Protein AF-A0A7Y5VMU3-F1 (afdb_monomer)

Secondary structure (DSSP, 8-state):
---GGGEEE-TTSSEEE-HHHHHHHHHHHTT---------TTT-TTS--HHHHSS---------PPPPP-

Solvent-accessible surface area (backbone atoms only — not comparable to full-atom values): 4812 Å² total; per-residue (Å²): 136,88,53,76,62,18,67,41,65,41,99,85,70,42,87,40,73,34,66,64,49,24,52,48,53,57,34,50,79,70,73,47,89,82,82,90,78,87,85,48,45,71,79,38,84,94,39,67,26,56,93,69,62,49,91,58,73,83,88,82,91,85,85,81,84,82,81,81,83,132

pLDDT: mean 93.72, std 6.16, range [65.44, 98.31]

Radius of gyration: 16.29 Å; Cα contacts (8 Å, |Δi|>4): 55; chains: 1; bounding box: 55×27×35 Å

Mean predicted aligned error: 4.3 Å

Structure (mmCIF, N/CA/C/O backbone):
data_AF-A0A7Y5VMU3-F1
#
_entry.id   AF-A0A7Y5VMU3-F1
#
loop_
_atom_site.group_PDB
_atom_site.id
_atom_site.type_symbol
_atom_site.label_atom_id
_atom_site.label_alt_id
_atom_site.label_comp_id
_atom_site.label_asym_id
_atom_site.label_entity_id
_atom_site.label_seq_id
_atom_site.pdbx_PDB_ins_code
_atom_site.Cartn_x
_atom_site.Cartn_y
_atom_site.Cartn_z
_atom_site.occupancy
_atom_site.B_iso_or_equiv
_atom_site.auth_seq_id
_atom_site.auth_comp_id
_atom_site.auth_asym_id
_atom_site.auth_atom_id
_atom_site.pdbx_PDB_model_num
ATOM 1 N N . ALA A 1 1 ? -4.066 14.790 6.463 1.00 66.25 1 ALA A N 1
ATOM 2 C CA . ALA A 1 1 ? -3.368 14.289 7.659 1.00 66.25 1 ALA A CA 1
ATOM 3 C C . ALA A 1 1 ? -1.903 14.094 7.306 1.00 66.25 1 ALA A C 1
ATOM 5 O O . ALA A 1 1 ? -1.621 13.665 6.192 1.00 66.25 1 ALA A O 1
ATOM 6 N N . THR A 1 2 ? -0.994 14.458 8.204 1.00 86.75 2 THR A N 1
ATOM 7 C CA . THR A 1 2 ? 0.409 14.038 8.113 1.00 86.75 2 THR A CA 1
ATOM 8 C C . THR A 1 2 ? 0.511 12.701 8.832 1.00 86.75 2 THR A C 1
ATOM 10 O O . THR A 1 2 ? -0.022 12.582 9.927 1.00 86.75 2 THR A O 1
ATOM 13 N N . THR A 1 3 ? 1.159 11.714 8.219 1.00 95.50 3 THR A N 1
ATOM 14 C CA . THR A 1 3 ? 1.141 10.317 8.674 1.00 95.50 3 THR A CA 1
ATOM 15 C C . THR A 1 3 ? 2.581 9.837 8.853 1.00 95.50 3 THR A C 1
ATOM 17 O O . THR A 1 3 ? 3.208 9.423 7.870 1.00 95.50 3 THR A O 1
ATOM 20 N N . PRO A 1 4 ? 3.162 9.988 10.060 1.00 95.94 4 PRO A N 1
ATOM 21 C CA . PRO A 1 4 ? 4.549 9.625 10.336 1.00 95.94 4 PRO A CA 1
ATOM 22 C C . PRO A 1 4 ? 4.894 8.180 9.969 1.00 95.94 4 PRO A C 1
ATOM 24 O O . PRO A 1 4 ? 6.006 7.935 9.500 1.00 95.94 4 PRO A O 1
ATOM 27 N N . ALA A 1 5 ? 3.943 7.248 10.096 1.00 97.00 5 ALA A N 1
ATOM 28 C CA . ALA A 1 5 ? 4.149 5.843 9.749 1.00 97.00 5 ALA A CA 1
ATOM 29 C C . ALA A 1 5 ? 4.483 5.620 8.261 1.00 97.00 5 ALA A C 1
ATOM 31 O O . ALA A 1 5 ? 5.032 4.582 7.905 1.00 97.00 5 ALA A O 1
ATOM 32 N N . ALA A 1 6 ? 4.196 6.590 7.384 1.00 97.31 6 ALA A N 1
ATOM 33 C CA . ALA A 1 6 ? 4.520 6.493 5.963 1.00 97.31 6 ALA A CA 1
ATOM 34 C C . ALA A 1 6 ? 6.007 6.742 5.644 1.00 97.31 6 ALA A C 1
ATOM 36 O O . ALA A 1 6 ? 6.447 6.470 4.523 1.00 97.31 6 ALA A O 1
ATOM 37 N N . ALA A 1 7 ? 6.788 7.287 6.581 1.00 97.56 7 ALA A N 1
ATOM 38 C CA . ALA A 1 7 ? 8.210 7.530 6.372 1.00 97.56 7 ALA A CA 1
ATOM 39 C C . ALA A 1 7 ? 8.990 6.205 6.372 1.00 97.56 7 ALA A C 1
ATOM 41 O O . ALA A 1 7 ? 8.994 5.478 7.362 1.00 97.56 7 ALA A O 1
ATOM 42 N N . ALA A 1 8 ? 9.693 5.906 5.276 1.00 96.31 8 ALA A N 1
ATOM 43 C CA . ALA A 1 8 ? 10.423 4.649 5.127 1.00 96.31 8 ALA A CA 1
ATOM 44 C C . ALA A 1 8 ? 11.774 4.823 4.419 1.00 96.31 8 ALA A C 1
ATOM 46 O O . ALA A 1 8 ? 12.096 5.870 3.846 1.00 96.31 8 ALA A O 1
ATOM 47 N N . ARG A 1 9 ? 12.574 3.754 4.428 1.00 96.56 9 ARG A N 1
ATOM 48 C CA . ARG A 1 9 ? 13.766 3.606 3.586 1.00 96.56 9 ARG A CA 1
ATOM 49 C C . ARG A 1 9 ? 13.596 2.393 2.689 1.00 96.56 9 ARG A C 1
ATOM 51 O O . ARG A 1 9 ? 13.093 1.364 3.125 1.00 96.56 9 ARG A O 1
ATOM 58 N N . SER A 1 10 ? 14.002 2.523 1.431 1.00 91.56 10 SER A N 1
ATOM 59 C CA . SER A 1 10 ? 14.033 1.385 0.515 1.00 91.56 10 SER A CA 1
ATOM 60 C C . SER A 1 10 ? 15.147 0.413 0.909 1.00 91.56 10 SER A C 1
ATOM 62 O O . SER A 1 10 ? 16.081 0.780 1.624 1.00 91.56 10 SER A O 1
ATOM 64 N N . TRP A 1 11 ? 15.108 -0.804 0.368 1.00 87.06 11 TRP A N 1
ATOM 65 C CA . TRP A 1 11 ? 16.205 -1.766 0.511 1.00 87.06 11 TRP A CA 1
ATOM 66 C C . TRP A 1 11 ? 17.546 -1.233 -0.032 1.00 87.06 11 TRP A C 1
ATOM 68 O O . TRP A 1 11 ? 18.604 -1.661 0.413 1.00 87.06 11 TRP A O 1
ATOM 78 N N . ALA A 1 12 ? 17.516 -0.257 -0.948 1.00 91.25 12 ALA A N 1
ATOM 79 C CA . ALA A 1 12 ? 18.697 0.432 -1.469 1.00 91.25 12 ALA A CA 1
ATOM 80 C C . ALA A 1 12 ? 19.162 1.610 -0.579 1.00 91.25 12 ALA A C 1
ATOM 82 O O . A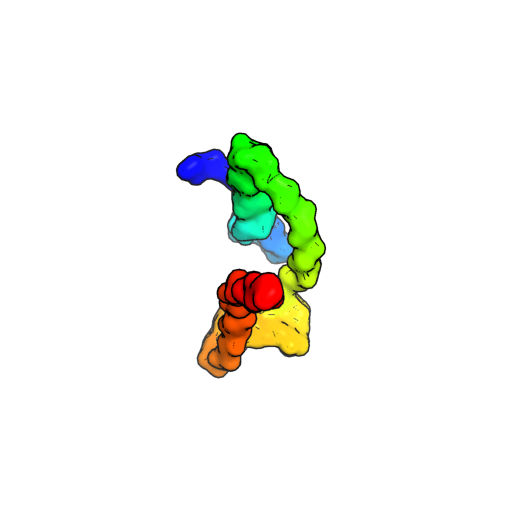LA A 1 12 ? 20.019 2.393 -0.979 1.00 91.25 12 ALA A O 1
ATOM 83 N N . GLY A 1 13 ? 18.570 1.791 0.608 1.00 94.50 13 GLY A N 1
ATOM 84 C CA . GLY A 1 13 ? 18.944 2.816 1.590 1.00 94.50 13 GLY A CA 1
ATOM 85 C C . GLY A 1 13 ? 18.416 4.227 1.307 1.00 94.50 13 GLY A C 1
ATOM 86 O O . GLY A 1 13 ? 18.602 5.136 2.124 1.00 94.50 13 GLY A O 1
ATOM 87 N N . THR A 1 14 ? 17.725 4.435 0.187 1.00 95.62 14 THR A N 1
ATOM 88 C CA . THR A 1 14 ? 17.177 5.744 -0.194 1.00 95.62 14 THR A CA 1
ATOM 89 C C . THR A 1 14 ? 15.882 6.055 0.560 1.00 95.62 14 THR A C 1
ATOM 91 O O . THR A 1 14 ? 15.156 5.120 0.916 1.00 95.62 14 THR A O 1
ATOM 94 N N . PRO A 1 15 ? 15.523 7.340 0.745 1.00 97.44 15 PRO A N 1
ATOM 95 C CA . PRO A 1 15 ? 14.190 7.712 1.212 1.00 97.44 15 PRO A CA 1
ATOM 96 C C . PRO A 1 15 ? 13.092 7.038 0.381 1.00 97.44 15 PRO A C 1
ATOM 98 O O . PRO A 1 15 ? 13.208 6.907 -0.843 1.00 97.44 15 PRO A O 1
ATOM 101 N N . ALA A 1 16 ? 12.047 6.580 1.059 1.00 95.56 16 ALA A N 1
ATOM 102 C CA . ALA A 1 16 ? 10.909 5.890 0.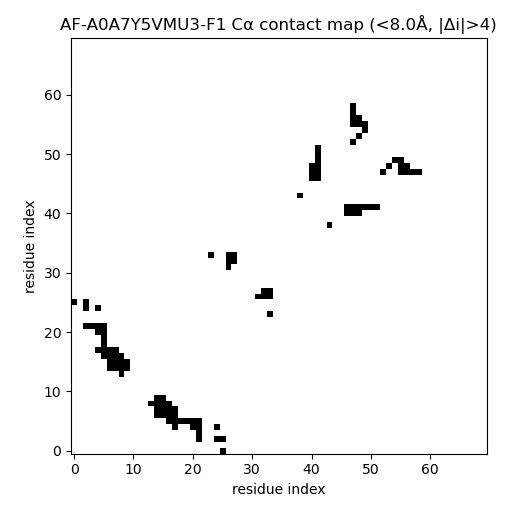476 1.00 95.56 16 ALA A CA 1
ATOM 103 C C . ALA A 1 16 ? 9.621 6.243 1.228 1.00 95.56 16 ALA A C 1
ATOM 105 O O . ALA A 1 16 ? 9.647 6.862 2.291 1.00 95.56 16 ALA A O 1
ATOM 106 N N . ILE A 1 17 ? 8.496 5.838 0.644 1.00 94.69 17 ILE A N 1
ATOM 107 C CA . ILE A 1 17 ? 7.165 6.002 1.223 1.00 94.69 17 ILE A CA 1
ATOM 108 C C . ILE A 1 17 ? 6.579 4.609 1.422 1.00 94.69 17 ILE A C 1
ATOM 110 O O . ILE A 1 17 ? 6.449 3.862 0.447 1.00 94.69 17 ILE A O 1
ATOM 114 N N . ASP A 1 18 ? 6.214 4.284 2.658 1.00 94.94 18 ASP A N 1
ATOM 115 C CA . ASP A 1 18 ? 5.376 3.131 2.973 1.00 94.94 18 ASP A CA 1
ATOM 116 C C . ASP A 1 18 ? 3.906 3.564 2.959 1.00 94.94 18 ASP A C 1
ATOM 118 O O . ASP A 1 18 ? 3.349 4.076 3.931 1.00 94.94 18 ASP A O 1
ATOM 122 N N . VAL A 1 19 ? 3.275 3.392 1.799 1.00 94.00 19 VAL A N 1
ATOM 123 C CA . VAL A 1 19 ? 1.868 3.761 1.604 1.00 94.00 19 VAL A CA 1
ATOM 124 C C . VAL A 1 19 ? 0.956 2.947 2.523 1.00 94.00 19 VAL A C 1
ATOM 126 O O . VAL A 1 19 ? -0.040 3.471 3.016 1.00 94.00 19 VAL A O 1
ATOM 129 N N . ALA A 1 20 ? 1.283 1.677 2.761 1.00 94.38 20 ALA A N 1
ATOM 130 C CA . ALA A 1 20 ? 0.417 0.774 3.497 1.00 94.38 20 ALA A CA 1
ATOM 131 C C . ALA A 1 20 ? 0.469 1.059 5.004 1.00 94.38 20 ALA A C 1
ATOM 133 O O . ALA A 1 20 ? -0.589 1.182 5.619 1.00 94.38 20 ALA A O 1
ATOM 134 N N . ALA A 1 21 ? 1.658 1.273 5.577 1.00 95.56 21 ALA A N 1
ATOM 135 C CA . ALA A 1 21 ? 1.798 1.723 6.964 1.00 95.56 21 ALA A CA 1
ATOM 136 C C . ALA A 1 21 ? 1.070 3.052 7.200 1.00 95.56 21 ALA A C 1
ATOM 138 O O . ALA A 1 21 ? 0.369 3.212 8.200 1.00 95.56 21 ALA A O 1
ATOM 139 N N . GLY A 1 22 ? 1.157 3.974 6.235 1.00 96.38 22 GLY A N 1
ATOM 140 C CA . GLY A 1 22 ? 0.453 5.240 6.339 1.00 96.38 22 GLY A CA 1
ATOM 141 C C . GLY A 1 22 ? -1.076 5.106 6.341 1.00 96.38 22 GLY A C 1
ATOM 142 O O . GLY A 1 22 ? -1.764 5.717 7.157 1.00 96.38 22 GLY A O 1
ATOM 143 N N . VAL A 1 23 ? -1.626 4.266 5.463 1.00 95.81 23 VAL A N 1
ATOM 144 C CA . VAL A 1 23 ? -3.069 3.977 5.455 1.00 95.81 23 VAL A CA 1
ATOM 145 C C . VAL A 1 23 ? -3.503 3.289 6.752 1.00 95.81 23 VAL A C 1
ATOM 147 O O . VAL A 1 23 ? -4.563 3.612 7.280 1.00 95.81 23 VAL A O 1
ATOM 150 N N . VAL A 1 24 ? -2.695 2.373 7.294 1.00 96.31 24 VAL A N 1
ATOM 151 C CA . VAL A 1 24 ? -3.000 1.691 8.562 1.00 96.31 24 VAL A CA 1
ATOM 152 C C . VAL A 1 24 ? -3.067 2.669 9.732 1.00 96.31 24 VAL A C 1
ATOM 154 O O . VAL A 1 24 ? -4.020 2.594 10.502 1.00 96.31 24 VAL A O 1
ATOM 157 N N . GLU A 1 25 ? -2.115 3.598 9.850 1.00 97.00 25 GLU A N 1
ATOM 158 C CA . GLU A 1 25 ? -2.138 4.639 10.890 1.00 97.00 25 GLU A CA 1
ATOM 159 C C . GLU A 1 25 ? -3.419 5.484 10.796 1.00 97.00 25 GLU A C 1
ATOM 161 O O . GLU A 1 25 ? -4.142 5.620 11.781 1.00 97.00 25 GLU A O 1
ATOM 166 N N . GLN A 1 26 ? -3.780 5.939 9.592 1.00 96.88 26 GLN A N 1
ATOM 167 C CA . GLN A 1 26 ? -5.007 6.717 9.377 1.00 96.88 26 GLN A CA 1
ATOM 168 C C . GLN A 1 26 ? -6.286 5.934 9.723 1.00 96.88 26 GLN A C 1
ATOM 170 O O . GLN A 1 26 ? -7.224 6.490 10.292 1.00 96.88 26 GLN A O 1
ATOM 175 N N . LEU A 1 27 ? -6.351 4.642 9.383 1.00 96.62 27 LEU A N 1
ATOM 176 C CA . LEU A 1 27 ? -7.503 3.795 9.707 1.00 96.62 27 LEU A CA 1
ATOM 177 C C . LEU A 1 27 ? -7.605 3.522 11.212 1.00 96.62 27 LEU A C 1
ATOM 179 O O . LEU A 1 27 ? -8.710 3.526 11.755 1.00 96.62 27 LEU A O 1
ATOM 183 N N . ALA A 1 28 ? -6.470 3.329 11.885 1.00 95.81 28 ALA A N 1
ATOM 184 C CA . ALA A 1 28 ? -6.422 3.143 13.329 1.00 95.81 28 ALA A CA 1
ATOM 185 C C . ALA A 1 28 ? -6.898 4.398 14.080 1.00 95.81 28 ALA A C 1
ATOM 187 O O . ALA A 1 28 ? -7.723 4.279 14.985 1.00 95.81 28 ALA A O 1
ATOM 188 N N . GLU A 1 29 ? -6.461 5.593 13.667 1.00 96.50 29 GLU A N 1
ATOM 189 C CA . GLU A 1 29 ? -6.949 6.875 1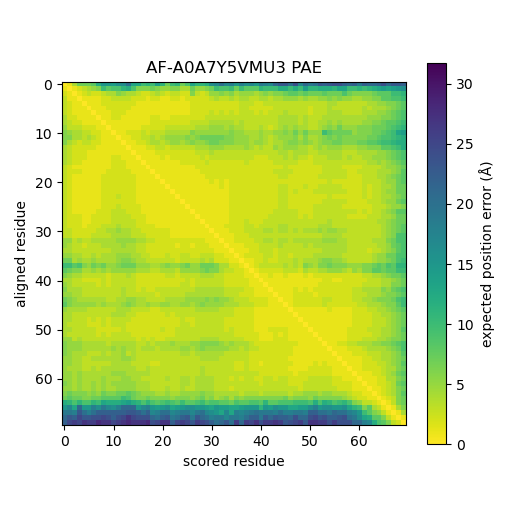4.208 1.00 96.50 29 GLU A CA 1
ATOM 190 C C . GLU A 1 29 ? -8.467 7.040 14.037 1.00 96.50 29 GLU A C 1
ATOM 192 O O . GLU A 1 29 ? -9.141 7.602 14.899 1.00 96.50 29 GLU A O 1
ATOM 197 N N . ALA A 1 30 ? -9.024 6.504 12.948 1.00 97.44 30 ALA A N 1
ATOM 198 C CA . ALA A 1 30 ? -10.459 6.501 12.683 1.00 97.44 30 ALA A CA 1
ATOM 199 C C . ALA A 1 30 ? -11.233 5.375 13.408 1.00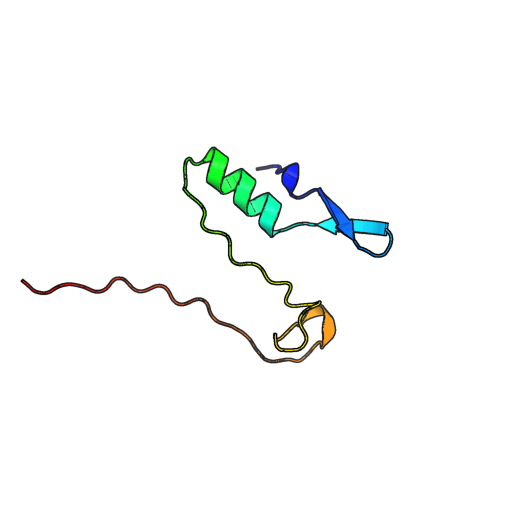 97.44 30 ALA A C 1
ATOM 201 O O . ALA A 1 30 ? -12.447 5.262 13.231 1.00 97.44 30 ALA A O 1
ATOM 202 N N . GLY A 1 31 ? -10.565 4.527 14.199 1.00 98.19 31 GLY A N 1
ATOM 203 C CA . GLY A 1 31 ? -11.187 3.397 14.899 1.00 98.19 31 GLY A CA 1
ATOM 204 C C . GLY A 1 31 ? -11.603 2.236 13.986 1.00 98.19 31 GLY A C 1
ATOM 205 O O . GLY A 1 31 ? -12.465 1.438 14.356 1.00 98.19 31 GLY A O 1
ATOM 206 N N . VAL A 1 32 ? -11.023 2.130 12.786 1.00 98.31 32 VAL A N 1
ATOM 207 C CA . VAL A 1 32 ? -11.349 1.090 11.801 1.00 98.31 32 VAL A CA 1
ATOM 208 C C . VAL A 1 32 ? -10.422 -0.114 11.971 1.00 98.31 32 VAL A C 1
ATOM 210 O O . VAL A 1 32 ? -9.201 0.001 11.890 1.00 98.31 32 VAL A O 1
ATOM 213 N N . GLY A 1 33 ? -11.002 -1.302 12.154 1.00 96.81 33 GLY A N 1
ATOM 214 C CA . GLY A 1 33 ? -10.242 -2.551 12.194 1.00 96.81 33 GLY A CA 1
ATOM 215 C C . GLY A 1 33 ? -9.635 -2.898 10.831 1.00 96.81 33 GLY A C 1
ATOM 216 O O . GLY A 1 33 ? -10.318 -2.853 9.808 1.00 96.81 33 GLY A O 1
ATOM 217 N N . VAL A 1 34 ? -8.359 -3.289 10.819 1.00 96.31 34 VAL A N 1
ATOM 218 C CA . VAL A 1 34 ? -7.627 -3.644 9.596 1.00 96.31 34 VAL A CA 1
ATOM 219 C C . VAL A 1 34 ? -7.324 -5.137 9.564 1.00 96.31 34 VAL A C 1
ATOM 221 O O . VAL A 1 34 ? -6.802 -5.704 10.522 1.00 96.31 34 VAL A O 1
ATOM 224 N N . ARG A 1 35 ? -7.578 -5.766 8.412 1.00 95.69 35 ARG A N 1
ATOM 225 C CA . ARG A 1 35 ? -6.982 -7.055 8.053 1.00 95.69 35 ARG A CA 1
ATOM 226 C C . ARG A 1 35 ? -5.904 -6.819 7.005 1.00 95.69 35 ARG A C 1
ATOM 228 O O . ARG A 1 35 ? -6.204 -6.363 5.905 1.00 95.69 35 ARG A O 1
ATOM 235 N N . TRP A 1 36 ? -4.665 -7.148 7.346 1.00 92.19 36 TRP A N 1
ATOM 236 C CA . TRP A 1 36 ? -3.535 -6.983 6.441 1.00 92.19 36 TRP A CA 1
ATOM 237 C C . TRP A 1 36 ? -3.539 -8.041 5.333 1.00 92.19 36 TRP A C 1
ATOM 239 O O . TRP A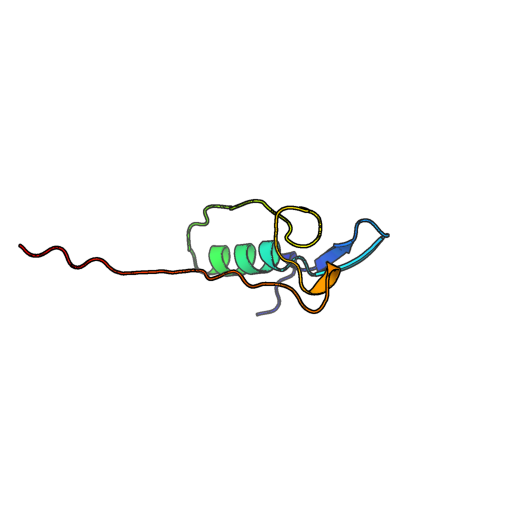 1 36 ? -3.743 -9.228 5.596 1.00 92.19 36 TRP A O 1
ATOM 249 N N . VAL A 1 37 ? -3.273 -7.604 4.103 1.00 90.25 37 VAL A N 1
ATOM 250 C CA . VAL A 1 37 ? -2.977 -8.469 2.958 1.00 90.25 37 VAL A CA 1
ATOM 251 C C . VAL A 1 37 ? -1.556 -8.137 2.528 1.00 90.25 37 VAL A C 1
ATOM 253 O O . VAL A 1 37 ? -1.296 -7.039 2.043 1.00 90.25 37 VAL A O 1
ATOM 256 N N . ALA A 1 38 ? -0.631 -9.060 2.780 1.00 85.88 38 ALA A N 1
ATOM 257 C CA . ALA A 1 38 ? 0.770 -8.872 2.433 1.00 85.88 38 ALA A CA 1
ATOM 258 C C . ALA A 1 38 ? 0.982 -8.965 0.916 1.00 85.88 38 ALA A C 1
ATOM 260 O O . ALA A 1 38 ? 0.205 -9.606 0.212 1.00 85.88 38 ALA A O 1
ATOM 261 N N . GLY A 1 39 ? 2.053 -8.335 0.442 1.00 89.00 39 GLY A N 1
ATOM 262 C CA . GLY A 1 39 ? 2.463 -8.367 -0.957 1.00 89.00 39 GLY A CA 1
ATOM 263 C C . GLY A 1 39 ? 3.073 -7.037 -1.380 1.00 89.00 39 GLY A C 1
ATOM 264 O O . GLY A 1 39 ? 2.650 -5.967 -0.940 1.00 89.00 39 GLY A O 1
ATOM 265 N N . CYS A 1 40 ? 4.073 -7.098 -2.251 1.00 92.50 40 CYS A N 1
ATOM 266 C CA . CYS A 1 40 ? 4.673 -5.921 -2.863 1.00 92.50 40 CYS A CA 1
ATOM 267 C C . CYS A 1 40 ? 4.629 -6.114 -4.371 1.00 92.50 40 CYS A C 1
ATOM 269 O O . CYS A 1 40 ? 5.389 -6.907 -4.915 1.00 92.50 40 CYS A O 1
ATOM 271 N N . THR A 1 41 ? 3.773 -5.360 -5.067 1.00 95.25 41 THR A N 1
ATOM 272 C CA . THR A 1 41 ? 3.608 -5.514 -6.524 1.00 95.25 41 THR A CA 1
ATOM 273 C C . THR A 1 41 ? 4.933 -5.391 -7.268 1.00 95.25 41 THR A C 1
ATOM 275 O O . THR A 1 41 ? 5.137 -6.066 -8.265 1.00 95.25 41 THR A O 1
ATOM 278 N N . ARG A 1 42 ? 5.863 -4.555 -6.787 1.00 93.69 42 ARG A N 1
ATOM 279 C CA . ARG A 1 42 ? 7.197 -4.409 -7.382 1.00 93.69 42 ARG A CA 1
ATOM 280 C C . ARG A 1 42 ? 8.083 -5.644 -7.196 1.00 93.69 42 ARG A C 1
ATOM 282 O O . ARG A 1 42 ? 8.802 -5.981 -8.132 1.00 93.69 42 ARG A O 1
ATOM 289 N N . GLU A 1 43 ? 8.085 -6.246 -6.014 1.00 92.88 43 GLU A N 1
ATOM 290 C CA . GLU A 1 43 ? 9.022 -7.318 -5.639 1.00 92.88 43 GLU A CA 1
ATOM 291 C C . GLU A 1 43 ? 8.484 -8.707 -5.983 1.00 92.88 43 GLU A C 1
ATOM 293 O O . GLU A 1 43 ? 9.264 -9.614 -6.253 1.00 92.88 43 GLU A O 1
ATOM 298 N N . GLU A 1 44 ? 7.164 -8.861 -6.042 1.00 95.31 44 GLU A N 1
ATOM 299 C CA . GLU A 1 44 ? 6.510 -10.116 -6.384 1.00 95.31 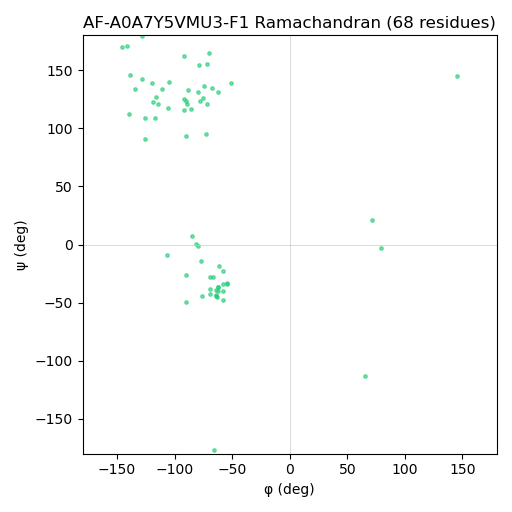44 GLU A CA 1
ATOM 300 C C . GLU A 1 44 ? 6.377 -10.248 -7.913 1.00 95.31 44 GLU A C 1
ATOM 302 O O . GLU A 1 44 ? 5.719 -9.414 -8.553 1.00 95.31 44 GLU A O 1
ATOM 307 N N . PRO A 1 45 ? 7.029 -11.251 -8.533 1.00 94.50 45 PRO A N 1
ATOM 308 C CA . PRO A 1 45 ? 7.089 -11.373 -9.990 1.00 94.50 45 PRO A CA 1
ATOM 309 C C . PRO A 1 45 ? 5.733 -11.728 -10.609 1.00 94.50 45 PRO A C 1
ATOM 311 O O . PRO A 1 45 ? 5.451 -11.309 -11.729 1.00 94.50 45 PRO A O 1
ATOM 314 N N . ASP A 1 46 ? 4.874 -12.418 -9.857 1.00 95.12 46 ASP A N 1
ATOM 315 C CA . ASP A 1 46 ? 3.549 -12.847 -10.313 1.00 95.12 46 ASP A CA 1
ATOM 316 C C . ASP A 1 46 ? 2.499 -11.721 -10.247 1.00 95.12 46 ASP A C 1
ATOM 318 O O . ASP A 1 46 ? 1.350 -11.905 -10.655 1.00 95.12 46 ASP A O 1
ATOM 322 N N . LEU A 1 47 ? 2.880 -10.527 -9.769 1.00 96.12 47 LEU A N 1
ATOM 323 C CA . LEU A 1 47 ? 2.012 -9.353 -9.714 1.00 96.12 47 LEU A CA 1
ATOM 324 C C . LEU A 1 47 ? 2.359 -8.321 -10.794 1.00 96.12 47 LEU A C 1
ATOM 326 O O . LEU A 1 47 ? 3.525 -7.996 -11.009 1.00 96.12 47 LEU A O 1
ATOM 330 N N . TYR A 1 48 ? 1.352 -7.705 -11.426 1.00 97.81 48 TYR A N 1
ATOM 331 C CA . TYR A 1 48 ? 1.565 -6.548 -12.301 1.00 97.81 48 TYR A CA 1
ATOM 332 C C . TYR A 1 48 ? 2.149 -5.360 -11.523 1.00 97.81 48 TYR A C 1
ATOM 334 O O . TYR A 1 48 ? 1.596 -4.949 -10.500 1.00 97.81 48 TYR A O 1
ATOM 342 N N . SER A 1 49 ? 3.211 -4.736 -12.049 1.00 97.75 49 SER A N 1
ATOM 343 C CA . SER A 1 49 ? 3.819 -3.547 -11.441 1.00 97.75 49 SER A CA 1
ATOM 344 C C . SER A 1 49 ? 4.244 -2.505 -12.457 1.00 97.75 49 SER A C 1
ATOM 346 O O . SER A 1 49 ? 5.215 -2.676 -13.186 1.00 97.75 49 SER A O 1
ATOM 348 N N . TYR A 1 50 ? 3.566 -1.357 -12.451 1.00 97.94 50 TYR A N 1
ATOM 349 C CA . TYR A 1 50 ? 3.942 -0.233 -13.310 1.00 97.94 50 TYR A CA 1
ATOM 350 C C . TYR A 1 50 ? 5.350 0.295 -12.990 1.00 97.94 50 TYR A C 1
ATOM 352 O O . TYR A 1 50 ? 6.101 0.649 -13.893 1.00 97.94 50 TYR A O 1
ATOM 360 N N . ARG A 1 51 ? 5.739 0.310 -11.705 1.00 94.38 51 ARG A N 1
ATOM 361 C CA . ARG A 1 51 ? 7.064 0.787 -11.271 1.00 94.38 51 ARG A CA 1
ATOM 362 C C . ARG A 1 51 ? 8.203 -0.116 -11.757 1.00 94.38 51 ARG A C 1
ATOM 364 O O . ARG A 1 51 ? 9.320 0.373 -11.895 1.00 94.38 51 ARG A O 1
ATOM 371 N N . ARG A 1 52 ? 7.937 -1.410 -11.960 1.00 95.50 52 ARG A N 1
ATOM 372 C CA . ARG A 1 52 ? 8.914 -2.380 -12.471 1.00 95.50 52 ARG A CA 1
ATOM 373 C C . ARG A 1 52 ? 8.882 -2.472 -13.999 1.00 95.50 52 ARG A C 1
ATOM 375 O O . ARG A 1 52 ? 9.930 -2.365 -14.619 1.00 95.50 52 ARG A O 1
ATOM 382 N N . ASP A 1 53 ? 7.694 -2.625 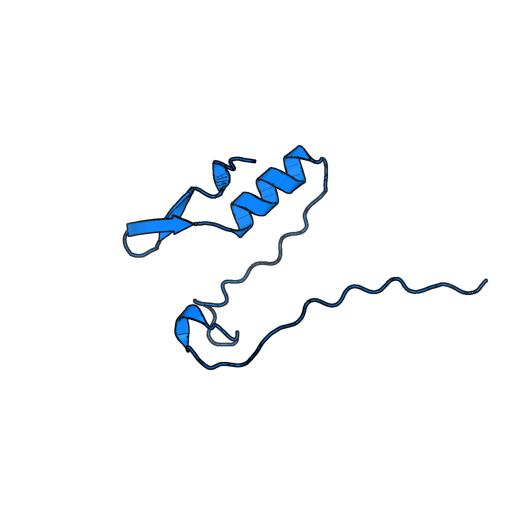-14.583 1.00 97.94 53 ASP A N 1
ATOM 383 C CA . ASP A 1 53 ? 7.520 -3.075 -15.973 1.00 97.94 53 ASP A CA 1
ATOM 384 C C . ASP A 1 53 ? 7.078 -1.956 -16.937 1.00 97.94 53 ASP A C 1
ATOM 386 O O . ASP A 1 53 ? 7.000 -2.156 -18.148 1.00 97.94 53 ASP A O 1
ATOM 390 N N . GLY A 1 54 ? 6.722 -0.771 -16.427 1.00 97.69 54 GLY A N 1
ATOM 391 C CA . GLY A 1 54 ? 6.117 0.290 -17.232 1.00 97.69 54 GLY A CA 1
ATOM 392 C C . GLY A 1 54 ? 4.740 -0.123 -17.762 1.00 97.69 54 GLY A C 1
ATOM 393 O O . GLY A 1 54 ? 3.785 -0.284 -16.999 1.00 97.69 54 GLY A O 1
ATOM 394 N N . ARG A 1 55 ? 4.594 -0.286 -19.082 1.00 98.12 55 ARG A N 1
ATOM 395 C CA . ARG A 1 55 ? 3.309 -0.665 -19.695 1.00 98.12 55 ARG A CA 1
ATOM 396 C C . ARG A 1 55 ? 2.980 -2.136 -19.405 1.00 98.12 55 ARG A C 1
ATOM 398 O O . ARG A 1 55 ? 3.380 -3.025 -20.143 1.00 98.12 55 ARG A O 1
ATOM 405 N N . THR A 1 56 ? 2.201 -2.357 -18.350 1.00 98.19 56 THR A N 1
ATOM 406 C CA . THR A 1 56 ? 1.762 -3.677 -17.860 1.00 98.19 56 THR A CA 1
ATOM 407 C C . THR A 1 56 ? 0.240 -3.743 -17.660 1.00 98.19 56 THR A C 1
ATOM 409 O O . THR A 1 56 ? -0.454 -2.746 -17.889 1.00 98.19 56 THR A O 1
ATOM 412 N N . GLY A 1 57 ? -0.278 -4.895 -17.223 1.00 98.12 57 GLY A N 1
ATOM 413 C CA . GLY A 1 57 ? -1.680 -5.101 -16.845 1.00 98.12 57 GLY A CA 1
ATOM 414 C C . GLY A 1 57 ? -2.114 -4.301 -15.609 1.00 98.12 57 GLY A C 1
ATOM 415 O O . GLY A 1 57 ? -1.362 -3.487 -15.064 1.00 98.12 57 GLY A O 1
ATOM 416 N N . ARG A 1 58 ? -3.361 -4.483 -15.165 1.00 97.75 58 ARG A N 1
ATOM 417 C CA . ARG A 1 58 ? -3.921 -3.797 -13.988 1.00 97.75 58 ARG A CA 1
ATOM 418 C C . ARG A 1 58 ? -4.761 -4.752 -13.153 1.00 97.75 58 ARG A C 1
ATOM 420 O O . ARG A 1 58 ? -5.445 -5.615 -13.691 1.00 97.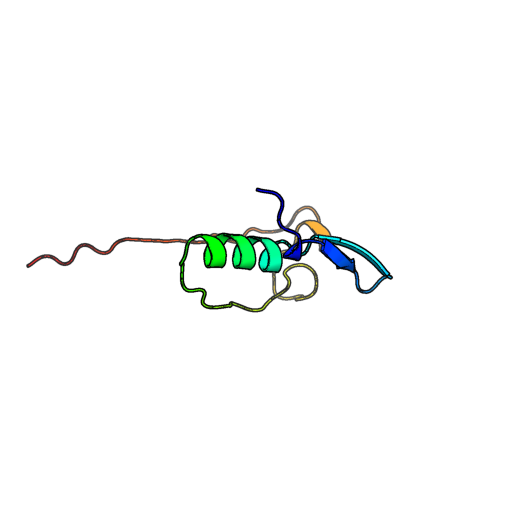75 58 ARG A O 1
ATOM 427 N N . PHE A 1 59 ? -4.723 -4.538 -11.844 1.00 96.00 59 PHE A N 1
ATOM 428 C CA . PHE A 1 59 ? -5.637 -5.163 -10.896 1.00 96.00 59 PHE A CA 1
ATOM 429 C C . PHE A 1 59 ? -6.861 -4.278 -10.664 1.00 96.00 59 PHE A C 1
ATOM 431 O O . PHE A 1 59 ? -6.821 -3.073 -10.917 1.00 96.00 59 PHE A O 1
ATOM 438 N N . ALA A 1 60 ? -7.923 -4.874 -10.129 1.00 96.25 60 ALA A N 1
ATOM 439 C CA . ALA A 1 60 ? -9.103 -4.163 -9.662 1.00 96.25 60 ALA A CA 1
ATOM 440 C C . ALA A 1 60 ? -9.527 -4.706 -8.292 1.00 96.25 60 ALA A C 1
ATOM 442 O O . ALA A 1 60 ? -9.605 -5.919 -8.100 1.00 96.25 60 ALA A O 1
ATOM 443 N N . GLY A 1 61 ? -9.814 -3.808 -7.349 1.00 93.19 61 GLY A N 1
ATOM 444 C CA . GLY A 1 61 ? -10.523 -4.144 -6.116 1.00 93.19 61 GLY A CA 1
ATOM 445 C C . GLY A 1 61 ? -12.023 -3.985 -6.343 1.00 93.19 61 GLY A C 1
ATOM 446 O O . GLY A 1 61 ? -12.466 -2.911 -6.745 1.00 93.19 61 GLY A O 1
ATOM 447 N N . VAL A 1 62 ? -12.804 -5.039 -6.108 1.00 95.50 62 VAL A N 1
ATOM 448 C CA . VAL A 1 62 ? -14.264 -5.018 -6.279 1.00 95.50 62 VAL A CA 1
ATOM 449 C C . VAL A 1 62 ? -14.925 -5.196 -4.919 1.00 95.50 62 VAL A C 1
ATOM 451 O O . VAL A 1 62 ? -14.720 -6.209 -4.254 1.00 95.50 62 VAL A O 1
ATOM 454 N N . ALA A 1 63 ? -15.741 -4.224 -4.520 1.00 93.94 63 ALA A N 1
ATOM 455 C CA . ALA A 1 63 ? -16.588 -4.302 -3.338 1.00 93.94 63 ALA A CA 1
ATOM 456 C C . ALA A 1 63 ? -18.052 -4.247 -3.780 1.00 93.94 63 ALA A C 1
ATOM 458 O O . ALA A 1 63 ? -18.453 -3.341 -4.507 1.00 93.94 63 ALA A O 1
ATOM 459 N N . LEU A 1 64 ? -18.849 -5.222 -3.345 1.00 94.75 64 LEU A N 1
ATOM 460 C CA . LEU A 1 64 ? -20.280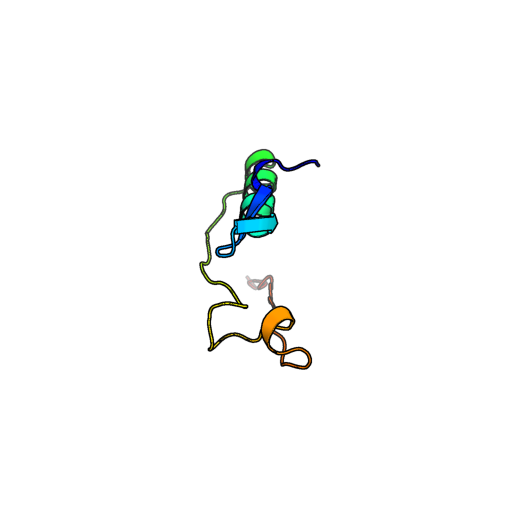 -5.267 -3.613 1.00 94.75 64 LEU A CA 1
ATOM 461 C C . LEU A 1 64 ? -21.052 -5.455 -2.314 1.00 94.75 64 LEU A C 1
ATOM 463 O O . LEU A 1 64 ? -20.661 -6.228 -1.441 1.00 94.75 64 LEU A O 1
ATOM 467 N N . ARG A 1 65 ? -22.199 -4.788 -2.219 1.00 95.25 65 ARG A N 1
ATOM 468 C CA . ARG A 1 65 ? -23.212 -5.116 -1.224 1.00 95.25 65 ARG A CA 1
ATOM 469 C C . ARG A 1 65 ? -24.168 -6.112 -1.861 1.00 95.25 65 ARG A C 1
ATOM 471 O O . ARG A 1 65 ? -24.844 -5.781 -2.830 1.00 95.25 65 ARG A O 1
ATOM 478 N N . ARG A 1 66 ? -24.230 -7.332 -1.332 1.00 90.75 66 ARG A N 1
ATOM 479 C CA . ARG A 1 66 ? -25.303 -8.261 -1.700 1.00 90.75 66 ARG A CA 1
ATOM 480 C C . ARG A 1 66 ? -26.563 -7.852 -0.946 1.00 90.75 66 ARG A C 1
ATOM 482 O O . ARG A 1 66 ? -26.541 -7.759 0.278 1.00 90.75 66 ARG A O 1
ATOM 489 N N . SER A 1 67 ? -27.646 -7.598 -1.669 1.00 87.44 67 SER A N 1
ATOM 490 C CA . SER A 1 67 ? -28.973 -7.526 -1.062 1.00 87.44 67 SER A CA 1
ATOM 491 C C . SER A 1 67 ? -29.424 -8.949 -0.758 1.00 87.44 67 SER A C 1
ATOM 493 O O . SER A 1 67 ? -29.407 -9.800 -1.647 1.00 87.44 67 SER A O 1
ATOM 495 N N . VAL A 1 68 ? -29.804 -9.219 0.486 1.00 81.19 68 VAL A N 1
ATOM 496 C CA . VAL A 1 68 ? -30.526 -10.448 0.824 1.00 81.19 68 VAL A CA 1
ATOM 497 C C . VAL A 1 68 ? -32.006 -10.120 0.650 1.00 81.19 68 VAL A C 1
ATOM 499 O O . VAL A 1 68 ? -32.485 -9.159 1.249 1.00 81.19 68 VAL A O 1
ATOM 502 N N . THR A 1 69 ? -32.698 -10.846 -0.226 1.00 77.25 69 THR A N 1
ATOM 503 C CA . THR A 1 69 ? -34.164 -10.748 -0.327 1.00 77.25 69 THR A CA 1
ATOM 504 C C . THR A 1 69 ? -34.744 -11.591 0.805 1.00 77.25 69 THR A C 1
ATOM 506 O O . THR A 1 69 ? -34.254 -12.701 1.019 1.00 77.25 69 THR A O 1
ATOM 509 N N . ALA A 1 70 ? -35.693 -11.028 1.555 1.00 65.44 70 ALA A N 1
ATOM 510 C CA . ALA A 1 70 ? -36.437 -11.741 2.592 1.00 65.44 70 ALA A CA 1
ATOM 511 C C . ALA A 1 70 ? -37.404 -12.762 1.980 1.00 65.44 70 ALA A C 1
ATOM 513 O O . ALA A 1 70 ? -37.923 -12.473 0.877 1.00 65.44 70 ALA A O 1
#

Foldseek 3Di:
DDFPLQWDADPVRHTGGDPPSRVVRVCVVVVHDDDDDDDDQQVDPPHDDCVNPPPTDDDDDDDDDDDDDD

Sequence (70 aa):
ATTPAAAARSWAGTPAIDVAAGVVEQLAEAGVGVRWVAGCTREEPDLYSYRRDGRTGRFAGVALRRSVTA